Protein AF-A0A968SSW1-F1 (afdb_monomer)

Foldseek 3Di:
DLVVLLVCLLVLVLVSSLVVCVVCVVVDDLALVLLVSLLSNLQSLLLSQDDDDDDSLVSLVSNLVSLVSSCVRPVPPLSSLQSSLSSCLSNVVLVSSLVSLVSSLVSDDCVDPVNVVSVVCNVCSVVVHRPNDSVVSCV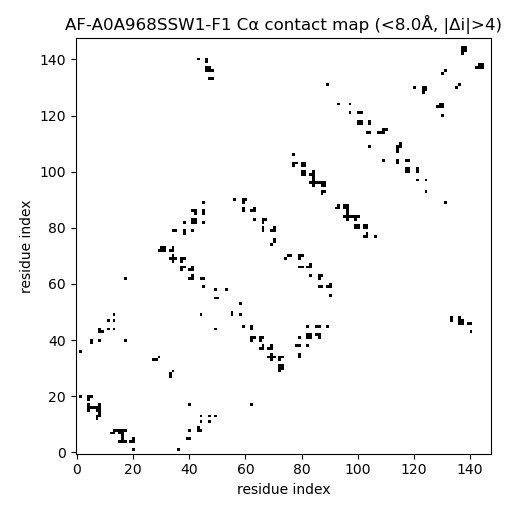VSVNPPPDD

pLDDT: mean 89.17, std 13.51, range [38.03, 98.62]

Solvent-accessible surface area (backbone atoms only — not comparable to full-atom values): 8071 Å² total; per-residue (Å²): 134,62,64,77,35,51,51,30,25,75,70,63,40,35,73,62,13,50,56,53,45,64,74,47,50,90,77,51,72,91,36,56,69,47,16,54,52,29,30,52,49,26,39,43,52,46,38,59,56,80,83,76,99,61,68,62,68,66,57,46,53,55,44,44,53,44,21,54,50,16,32,71,48,32,73,86,45,40,67,31,37,34,25,37,13,52,37,29,41,78,64,65,40,52,68,61,12,42,53,21,35,46,50,30,42,75,76,44,64,79,85,38,68,66,37,51,49,42,54,52,50,43,58,33,49,79,71,75,39,80,78,82,42,70,67,53,27,32,52,74,71,64,51,77,78,81,77,127

Sequence (148 aa):
MLGPFVNEIYAGRVERGLSAIESILPRLSQDSTLANTLNDVCWFSALHRYSETSGAWTYQDRVLALCDQAVALDPDNADVADSRGLVRALSGDIAGAIADFQNYIDANSPDSGLVKLRVAWIAALRQGRFPFTTEYLAEIRGDAVESD

Nearest PDB structures (foldseek):
  2vyi-assembly2_B  TM=8.022E-01  e=1.080E-02  Homo sapiens
  6ait-assembly1_A  TM=4.312E-01  e=2.620E-01  Escherichia coli K-12
  6ait-assembly1_B  TM=4.545E-01  e=3.834E-01  Escherichia coli K-12
  6ait-assembly1_D  TM=3.985E-01  e=3.169E-01  Escherichia coli K-12
  6ait-assembly1_C  TM=4.007E-01  e=3.486E-01  Escherichia coli K-12

Radius of gyration: 14.96 Å; Cα contacts (8 Å, |Δi|>4): 178; chains: 1; bounding box: 33×36×44 Å

Secondary structure (DSSP, 8-state):
--HHHHHHHHTT-HHHHHHHHHHHGGGS--SHHHHHHHHHHHHHHHHT---SSS-HHHHHHHHHHHHHHHHHH-TT-HHHHHHHHHHHHHTT-HHHHHHHHHHHHHHS-TT-HHHHHHHHHHHHHHTT-----HHHHHHHHT------

Structure (mmCIF, N/CA/C/O backbone):
data_AF-A0A968SSW1-F1
#
_entry.id   AF-A0A968SSW1-F1
#
loop_
_atom_site.group_PDB
_atom_site.id
_atom_site.type_symbol
_atom_site.label_atom_id
_atom_site.label_alt_id
_atom_site.label_comp_id
_atom_site.label_asym_id
_atom_site.label_entity_id
_atom_site.label_seq_id
_atom_site.pdbx_PDB_ins_code
_atom_site.Cartn_x
_atom_site.Cartn_y
_atom_site.Cartn_z
_atom_site.occupancy
_atom_site.B_iso_or_equiv
_atom_site.auth_seq_id
_atom_site.auth_comp_id
_atom_site.auth_asym_id
_atom_site.auth_atom_id
_atom_site.pdbx_PDB_model_num
ATOM 1 N N . MET A 1 1 ? 15.477 7.237 -12.484 1.00 70.81 1 MET A N 1
ATOM 2 C CA . MET A 1 1 ? 15.564 6.887 -11.050 1.00 70.81 1 MET A CA 1
ATOM 3 C C . MET A 1 1 ? 14.410 7.573 -10.335 1.00 70.81 1 MET A C 1
ATOM 5 O O . MET A 1 1 ? 14.246 8.768 -10.537 1.00 70.81 1 MET A O 1
ATOM 9 N N . LEU A 1 2 ? 13.601 6.826 -9.577 1.00 85.06 2 LEU A N 1
ATOM 10 C CA . LEU A 1 2 ? 12.386 7.333 -8.916 1.00 85.06 2 LEU A CA 1
ATOM 11 C C . LEU A 1 2 ? 12.629 7.898 -7.505 1.00 85.06 2 LEU A C 1
ATOM 13 O O . LEU A 1 2 ? 11.774 8.610 -6.991 1.00 85.06 2 LEU A O 1
ATOM 17 N N . GLY A 1 3 ? 13.796 7.626 -6.908 1.00 87.19 3 GLY A N 1
ATOM 18 C CA . GLY A 1 3 ? 14.110 7.934 -5.505 1.00 87.19 3 GLY A CA 1
ATOM 19 C C . GLY A 1 3 ? 13.712 9.336 -5.019 1.00 87.19 3 GLY A C 1
ATOM 20 O O . GLY A 1 3 ? 13.023 9.430 -4.009 1.00 87.19 3 GLY A O 1
ATOM 21 N N . PRO A 1 4 ? 14.048 10.431 -5.731 1.00 91.69 4 PRO A N 1
ATOM 22 C CA . PRO A 1 4 ? 13.648 11.772 -5.305 1.00 91.69 4 PRO A CA 1
ATOM 23 C C . PRO A 1 4 ? 12.130 11.966 -5.211 1.00 91.69 4 PRO A C 1
ATOM 25 O O . PRO A 1 4 ? 11.670 12.689 -4.339 1.00 91.69 4 PRO A O 1
ATOM 28 N N . PHE A 1 5 ? 11.352 11.318 -6.082 1.00 92.38 5 PHE A N 1
ATOM 29 C CA . PHE A 1 5 ? 9.892 11.432 -6.090 1.00 92.38 5 PHE A CA 1
ATOM 30 C C . PHE A 1 5 ? 9.245 10.554 -5.021 1.00 92.38 5 PHE A C 1
ATOM 32 O O . PHE A 1 5 ? 8.263 10.960 -4.410 1.00 92.38 5 PHE A O 1
ATOM 39 N N . VAL A 1 6 ? 9.830 9.390 -4.740 1.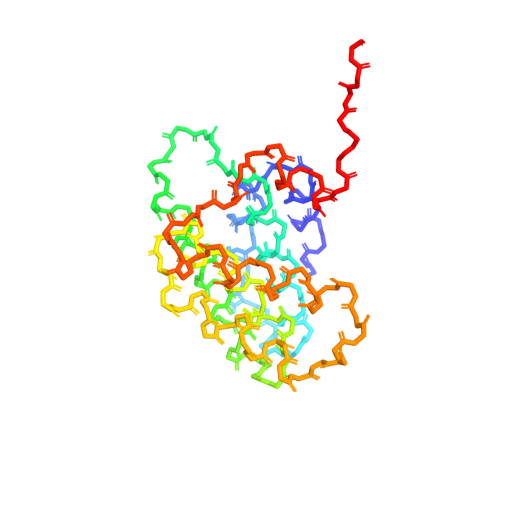00 92.00 6 VAL A N 1
ATOM 40 C CA . VAL A 1 6 ? 9.413 8.533 -3.623 1.00 92.00 6 VAL A CA 1
ATOM 41 C C . VAL A 1 6 ? 9.678 9.227 -2.279 1.00 92.00 6 VAL A C 1
ATOM 43 O O . VAL A 1 6 ? 8.820 9.213 -1.403 1.00 92.00 6 VAL A O 1
ATOM 46 N N . ASN A 1 7 ? 10.791 9.958 -2.146 1.00 92.38 7 ASN A N 1
ATOM 47 C CA . ASN A 1 7 ? 11.075 10.760 -0.949 1.00 92.38 7 ASN A CA 1
ATOM 48 C C . ASN A 1 7 ? 10.026 11.854 -0.687 1.00 92.38 7 ASN A C 1
ATOM 50 O O . ASN A 1 7 ? 9.798 12.223 0.464 1.00 92.38 7 ASN A O 1
ATOM 54 N N . GLU A 1 8 ? 9.379 12.381 -1.731 1.00 92.25 8 GLU A N 1
ATOM 55 C CA . GLU A 1 8 ? 8.254 13.305 -1.554 1.00 92.25 8 GLU A CA 1
ATOM 56 C C . GLU A 1 8 ? 7.071 12.601 -0.885 1.00 92.25 8 GLU A C 1
ATOM 58 O O . GLU A 1 8 ? 6.460 13.174 0.015 1.00 92.25 8 GLU A O 1
ATOM 63 N N . ILE A 1 9 ? 6.791 11.352 -1.272 1.00 91.25 9 ILE A N 1
ATOM 64 C CA . ILE A 1 9 ? 5.731 10.533 -0.674 1.00 91.25 9 ILE A CA 1
ATOM 65 C C . ILE A 1 9 ? 6.050 10.251 0.788 1.00 91.25 9 ILE A C 1
ATOM 67 O O . ILE A 1 9 ? 5.190 10.500 1.619 1.00 91.25 9 ILE A O 1
ATOM 71 N N . TYR A 1 10 ? 7.279 9.841 1.112 1.00 90.75 10 TYR A N 1
ATOM 72 C CA . TYR A 1 10 ? 7.707 9.594 2.499 1.00 90.75 10 TYR A CA 1
ATOM 73 C C . TYR A 1 10 ? 7.560 10.824 3.395 1.00 90.75 10 TYR A C 1
ATOM 75 O O . TYR A 1 10 ? 7.298 10.713 4.588 1.00 90.75 10 TYR A O 1
ATOM 83 N N . ALA A 1 11 ? 7.722 12.013 2.819 1.00 89.50 11 ALA A N 1
ATOM 84 C CA . ALA A 1 11 ? 7.566 13.273 3.527 1.00 89.50 11 ALA A CA 1
ATOM 85 C C . ALA A 1 11 ? 6.117 13.801 3.520 1.00 89.50 11 ALA A C 1
ATOM 87 O O . ALA A 1 11 ? 5.901 14.990 3.764 1.00 89.50 11 ALA A O 1
ATOM 88 N N . GLY A 1 12 ? 5.134 12.965 3.171 1.00 87.75 12 GLY A N 1
ATOM 89 C CA . GLY A 1 12 ? 3.715 13.318 3.119 1.00 87.75 12 GLY A CA 1
ATOM 90 C C . GLY A 1 12 ? 3.298 14.188 1.932 1.00 87.75 12 GLY A C 1
ATOM 91 O O . GLY A 1 12 ? 2.115 14.482 1.773 1.00 87.75 12 GLY A O 1
ATOM 92 N N . ARG A 1 13 ? 4.218 14.567 1.035 1.00 89.12 13 ARG A N 1
ATOM 93 C CA . ARG A 1 13 ? 3.924 15.334 -0.192 1.00 89.12 13 ARG A CA 1
ATOM 94 C C . ARG A 1 13 ? 3.473 14.401 -1.313 1.00 89.12 13 ARG A C 1
ATOM 96 O O . ARG A 1 13 ? 4.013 14.415 -2.421 1.00 89.12 13 ARG A O 1
ATOM 103 N N . VAL A 1 14 ? 2.467 13.582 -1.014 1.00 88.50 14 VAL A N 1
ATOM 104 C CA . VAL A 1 14 ? 2.120 12.429 -1.843 1.00 88.50 14 VAL A CA 1
ATOM 105 C C . VAL A 1 14 ? 1.654 12.828 -3.238 1.00 88.50 14 VAL A C 1
ATOM 107 O O . VAL A 1 14 ? 2.154 12.280 -4.211 1.00 88.50 14 VAL A O 1
ATOM 110 N N . GLU A 1 15 ? 0.786 13.833 -3.361 1.00 87.38 15 GLU A N 1
ATOM 111 C CA . GLU A 1 15 ? 0.284 14.308 -4.661 1.00 87.38 15 GLU A CA 1
ATOM 112 C C . GLU A 1 15 ? 1.416 14.719 -5.617 1.00 87.38 15 GLU A C 1
ATOM 114 O O . GLU A 1 15 ? 1.403 14.413 -6.812 1.00 87.38 15 GLU A O 1
ATOM 119 N N . ARG A 1 16 ? 2.438 15.387 -5.072 1.00 88.75 16 ARG A N 1
ATOM 120 C CA . ARG A 1 16 ? 3.618 15.810 -5.827 1.00 88.75 16 ARG A CA 1
ATOM 121 C C . ARG A 1 16 ? 4.463 14.611 -6.248 1.00 88.75 16 ARG A C 1
ATOM 123 O O . ARG A 1 16 ? 4.905 14.565 -7.395 1.00 88.75 16 ARG A O 1
ATOM 130 N N . GLY A 1 17 ? 4.678 13.665 -5.334 1.00 91.50 17 GLY A N 1
ATOM 131 C CA . GLY A 1 17 ? 5.395 12.424 -5.613 1.00 91.50 17 GLY A CA 1
ATOM 132 C C . GLY A 1 17 ? 4.701 11.596 -6.695 1.00 91.50 17 GLY A C 1
ATOM 133 O O . GLY A 1 17 ? 5.319 11.295 -7.714 1.00 91.50 17 GLY A O 1
ATOM 134 N N . LEU A 1 18 ? 3.406 11.315 -6.525 1.00 91.88 18 LEU A N 1
ATOM 135 C CA . LEU A 1 18 ? 2.587 10.554 -7.473 1.00 91.88 18 LEU A CA 1
ATOM 136 C C . LEU A 1 18 ? 2.600 11.180 -8.866 1.00 91.88 18 LEU A C 1
ATOM 138 O O . LEU A 1 18 ? 2.974 10.512 -9.826 1.00 91.88 18 LEU A O 1
ATOM 142 N N . SER A 1 19 ? 2.292 12.475 -8.971 1.00 91.44 19 SER A N 1
ATOM 143 C CA . SER A 1 19 ? 2.261 13.169 -10.263 1.00 91.44 19 SER A CA 1
ATOM 144 C C . SER A 1 19 ? 3.607 13.105 -10.993 1.00 91.44 19 SER A C 1
ATOM 146 O O . SER A 1 19 ? 3.662 12.934 -12.213 1.00 91.44 19 SER A O 1
ATOM 148 N N . ALA A 1 20 ? 4.719 13.212 -10.258 1.00 92.25 20 ALA A N 1
ATOM 149 C CA . ALA A 1 20 ? 6.046 13.097 -10.846 1.00 92.25 20 ALA A CA 1
ATOM 150 C C . ALA A 1 20 ? 6.344 11.666 -11.319 1.00 92.25 20 ALA A C 1
ATOM 152 O O . ALA A 1 20 ? 6.831 11.491 -12.438 1.00 92.25 20 ALA A O 1
ATOM 153 N N . ILE A 1 21 ? 6.014 10.657 -10.507 1.00 93.44 21 ILE A N 1
ATOM 154 C CA . ILE A 1 21 ? 6.192 9.235 -10.831 1.00 93.44 21 ILE A CA 1
ATOM 155 C C . ILE A 1 21 ? 5.390 8.867 -12.080 1.00 93.44 21 ILE A C 1
ATOM 157 O O . ILE A 1 21 ? 5.974 8.383 -13.050 1.00 93.44 21 ILE A O 1
ATOM 161 N N . GLU A 1 22 ? 4.092 9.170 -12.102 1.00 92.88 22 GLU A N 1
ATOM 162 C CA . GLU A 1 22 ? 3.191 8.898 -13.229 1.00 92.88 22 GLU A CA 1
ATOM 163 C C . GLU A 1 22 ? 3.712 9.511 -14.539 1.00 92.88 22 GLU A C 1
ATOM 165 O O . GLU A 1 22 ? 3.668 8.871 -15.590 1.00 92.88 22 GLU A O 1
ATOM 170 N N . SER A 1 23 ? 4.285 10.720 -14.486 1.00 94.25 23 SER A N 1
ATOM 171 C CA . SER A 1 23 ? 4.793 11.411 -15.679 1.00 94.25 23 SER A CA 1
ATOM 172 C C . SER A 1 23 ? 5.983 10.716 -16.356 1.00 94.25 23 SER A C 1
ATOM 174 O O . SER A 1 23 ? 6.203 10.885 -17.561 1.00 94.25 23 SER A O 1
ATOM 176 N N . ILE A 1 24 ? 6.765 9.941 -15.600 1.00 93.44 24 ILE A N 1
ATOM 177 C CA . ILE A 1 24 ? 7.956 9.252 -16.113 1.00 93.44 24 ILE A CA 1
ATOM 178 C C . ILE A 1 24 ? 7.780 7.741 -16.217 1.00 93.44 24 ILE A C 1
ATOM 180 O O . ILE A 1 24 ? 8.564 7.104 -16.917 1.00 93.44 24 ILE A O 1
ATOM 184 N N . LEU A 1 25 ? 6.753 7.184 -15.576 1.00 92.31 25 LEU A N 1
ATOM 185 C CA . LEU A 1 25 ? 6.449 5.758 -15.521 1.00 92.31 25 LEU A CA 1
ATOM 186 C C . LEU A 1 25 ? 6.449 5.059 -16.896 1.00 92.31 25 LEU A C 1
ATOM 188 O O . LEU A 1 25 ? 7.104 4.021 -17.005 1.00 92.31 25 LEU A O 1
ATOM 192 N N . PRO A 1 26 ? 5.879 5.632 -17.982 1.00 92.81 26 PRO A N 1
ATOM 193 C CA . PRO A 1 26 ? 5.926 5.011 -19.313 1.00 92.81 26 PRO A CA 1
ATOM 194 C C . PRO A 1 26 ? 7.334 4.867 -19.908 1.00 92.81 26 PRO A C 1
ATOM 196 O O . PRO A 1 26 ? 7.513 4.195 -20.920 1.00 92.81 26 PRO A O 1
ATOM 199 N N . ARG A 1 27 ? 8.334 5.546 -19.333 1.00 92.94 27 ARG A N 1
ATOM 200 C CA . ARG A 1 27 ? 9.729 5.549 -19.799 1.00 92.94 27 ARG A CA 1
ATOM 201 C C . ARG A 1 27 ? 10.632 4.644 -18.962 1.00 92.94 27 ARG A C 1
ATOM 203 O O . ARG A 1 27 ? 11.831 4.587 -19.227 1.00 92.94 27 ARG A O 1
ATOM 210 N N . LEU A 1 28 ? 10.094 4.000 -17.929 1.00 91.62 28 LEU A N 1
ATOM 211 C CA . LEU A 1 28 ? 10.855 3.127 -17.042 1.00 91.62 28 LEU A CA 1
ATOM 212 C C . LEU A 1 28 ? 10.868 1.693 -17.564 1.00 91.62 28 LEU A C 1
ATOM 214 O O . LEU A 1 28 ? 9.909 1.239 -18.192 1.00 91.62 28 LEU A O 1
ATOM 218 N N . SER A 1 29 ? 11.943 0.974 -17.244 1.00 90.69 29 SER A N 1
ATOM 219 C CA . SER A 1 29 ? 12.004 -0.476 -17.409 1.00 90.69 29 SER A CA 1
ATOM 220 C C . SER A 1 29 ? 10.886 -1.132 -16.602 1.00 90.69 29 SER A C 1
ATOM 222 O O . SER A 1 29 ? 10.720 -0.851 -15.418 1.00 90.69 29 SER A O 1
ATOM 224 N N . GLN A 1 30 ? 10.105 -1.978 -17.267 1.00 92.00 30 GLN A N 1
ATOM 225 C CA . GLN A 1 30 ? 8.985 -2.704 -16.675 1.00 92.00 30 GLN A CA 1
ATOM 226 C C . GLN A 1 30 ? 9.503 -4.021 -16.093 1.00 92.00 30 GLN A C 1
ATOM 228 O O . GLN A 1 30 ? 9.380 -5.075 -16.711 1.00 92.00 30 GLN A O 1
ATOM 233 N N . ASP A 1 31 ? 10.162 -3.925 -14.941 1.00 91.81 31 ASP A N 1
ATOM 234 C CA . ASP A 1 31 ? 10.820 -5.038 -14.256 1.00 91.81 31 ASP A CA 1
ATOM 235 C C . ASP A 1 31 ? 10.480 -5.078 -12.754 1.00 91.81 31 ASP A C 1
ATOM 237 O O . ASP A 1 31 ? 9.776 -4.214 -12.224 1.00 91.81 31 ASP A O 1
ATOM 241 N N . SER A 1 32 ? 10.997 -6.085 -12.048 1.00 89.56 32 SER A N 1
ATOM 242 C CA . SER A 1 32 ? 10.774 -6.257 -10.607 1.00 89.56 32 SER A CA 1
ATOM 243 C C . SER A 1 32 ? 11.386 -5.141 -9.750 1.00 89.56 32 SER A C 1
ATOM 245 O O . SER A 1 32 ? 10.934 -4.898 -8.633 1.00 89.56 32 SER A O 1
ATOM 247 N N . THR A 1 33 ? 12.373 -4.394 -10.259 1.00 93.19 33 THR A N 1
ATOM 248 C CA . THR A 1 33 ? 12.903 -3.221 -9.541 1.00 93.19 33 THR A CA 1
ATOM 249 C C . THR A 1 33 ? 11.866 -2.102 -9.525 1.00 93.19 33 THR A C 1
ATOM 251 O O . THR A 1 33 ? 11.669 -1.440 -8.499 1.00 93.19 33 THR A O 1
ATOM 254 N N . LEU A 1 34 ? 11.167 -1.908 -10.647 1.00 94.50 34 LEU A N 1
ATOM 255 C CA . LEU A 1 34 ? 10.019 -1.014 -10.693 1.00 94.50 34 LEU A CA 1
ATOM 256 C C . LEU A 1 34 ? 8.889 -1.520 -9.789 1.00 94.50 34 LEU A C 1
ATOM 258 O O . LEU A 1 34 ? 8.341 -0.709 -9.048 1.00 94.50 34 LEU A O 1
ATOM 262 N N . ALA A 1 35 ? 8.596 -2.825 -9.778 1.00 95.75 35 ALA A N 1
ATOM 263 C CA . ALA A 1 35 ? 7.582 -3.405 -8.889 1.00 95.75 35 ALA A CA 1
ATOM 264 C C . ALA A 1 35 ? 7.841 -3.061 -7.413 1.00 95.75 35 ALA A C 1
ATOM 266 O O . ALA A 1 35 ? 6.959 -2.531 -6.742 1.00 95.75 35 ALA A O 1
ATOM 267 N N . ASN A 1 36 ? 9.077 -3.246 -6.939 1.00 94.00 36 ASN A N 1
ATOM 268 C CA . ASN A 1 36 ? 9.475 -2.898 -5.571 1.00 94.00 36 ASN A CA 1
ATOM 269 C C . ASN A 1 36 ? 9.315 -1.403 -5.278 1.00 94.00 36 ASN A C 1
ATOM 271 O O . ASN A 1 36 ? 8.827 -1.015 -4.223 1.00 94.00 36 ASN A O 1
ATOM 275 N N . THR A 1 37 ? 9.679 -0.546 -6.233 1.00 94.81 37 THR A N 1
ATOM 276 C CA . THR A 1 37 ? 9.522 0.901 -6.048 1.00 94.81 37 THR A CA 1
ATOM 277 C C . THR A 1 37 ? 8.047 1.304 -5.995 1.00 94.81 37 THR A C 1
ATOM 279 O O . THR A 1 37 ? 7.661 2.165 -5.211 1.00 94.81 37 THR A O 1
ATOM 282 N N . LEU A 1 38 ? 7.208 0.700 -6.836 1.00 96.12 38 LEU A N 1
ATOM 283 C CA . LEU A 1 38 ? 5.770 0.946 -6.827 1.00 96.12 38 LEU A CA 1
ATOM 284 C C . LEU A 1 38 ? 5.105 0.371 -5.568 1.00 96.12 38 LEU A C 1
ATOM 286 O O . LEU A 1 38 ? 4.145 0.962 -5.084 1.00 96.12 38 LEU A O 1
ATOM 290 N N . ASN A 1 39 ? 5.641 -0.707 -4.990 1.00 96.50 39 ASN A N 1
ATOM 291 C CA . ASN A 1 39 ? 5.220 -1.200 -3.680 1.00 96.50 39 ASN A CA 1
ATOM 292 C C . ASN A 1 39 ? 5.434 -0.149 -2.579 1.00 96.50 39 ASN A C 1
ATOM 294 O O . ASN A 1 39 ? 4.505 0.140 -1.827 1.00 96.50 39 ASN A O 1
ATOM 298 N N . ASP A 1 40 ? 6.614 0.484 -2.534 1.00 94.44 40 ASP A N 1
ATOM 299 C CA . ASP A 1 40 ? 6.889 1.574 -1.586 1.00 94.44 40 ASP A CA 1
ATOM 300 C C . ASP A 1 40 ? 5.894 2.727 -1.770 1.00 94.44 40 ASP A C 1
ATOM 302 O O . ASP A 1 40 ? 5.327 3.243 -0.805 1.00 94.44 40 ASP A O 1
ATOM 306 N N . VAL A 1 41 ? 5.633 3.107 -3.025 1.00 94.69 41 VAL A N 1
ATOM 307 C CA . VAL A 1 41 ? 4.628 4.125 -3.354 1.00 94.69 41 VAL A CA 1
ATOM 308 C C . VAL A 1 41 ? 3.266 3.727 -2.788 1.00 94.69 41 VAL A C 1
ATOM 310 O O . VAL A 1 41 ? 2.672 4.510 -2.055 1.00 94.69 41 VAL A O 1
ATOM 313 N N . CYS A 1 42 ? 2.797 2.509 -3.058 1.00 95.00 42 CYS A N 1
ATOM 314 C CA . CYS A 1 42 ? 1.525 1.998 -2.554 1.00 95.00 42 CYS A CA 1
ATOM 315 C C . CYS A 1 42 ? 1.417 2.069 -1.033 1.00 95.00 42 CYS A C 1
ATOM 317 O O . CYS A 1 42 ? 0.453 2.631 -0.507 1.00 95.00 42 CYS A O 1
ATOM 319 N N . TRP A 1 43 ? 2.416 1.530 -0.335 1.00 95.38 43 TRP A N 1
ATOM 320 C CA . TRP A 1 43 ? 2.429 1.465 1.118 1.00 95.38 43 TRP A CA 1
ATOM 321 C C . TRP A 1 43 ? 2.401 2.862 1.743 1.00 95.38 43 TRP A C 1
ATOM 323 O O . TRP A 1 43 ? 1.486 3.199 2.497 1.00 95.38 43 TRP A O 1
ATOM 333 N N . PHE A 1 44 ? 3.355 3.726 1.390 1.00 93.81 44 PHE A N 1
ATOM 334 C CA . PHE A 1 44 ? 3.468 5.037 2.026 1.00 93.81 44 PHE A CA 1
ATOM 335 C C . PHE A 1 44 ? 2.345 5.992 1.605 1.00 93.81 44 PHE A C 1
ATOM 337 O O . PHE A 1 44 ? 1.828 6.731 2.449 1.00 93.81 44 PHE A O 1
ATOM 344 N N . SER A 1 45 ? 1.883 5.937 0.351 1.00 92.69 45 SER A N 1
ATOM 345 C CA . SER A 1 45 ? 0.704 6.694 -0.082 1.00 92.69 45 SER A CA 1
ATOM 346 C C . SER A 1 45 ? -0.556 6.299 0.692 1.00 92.69 45 SER A C 1
ATOM 348 O O . SER A 1 45 ? -1.368 7.173 1.012 1.00 92.69 45 SER A O 1
ATOM 350 N N . ALA A 1 46 ? -0.728 5.017 1.024 1.00 92.25 46 ALA A N 1
ATOM 351 C CA . ALA A 1 46 ? -1.849 4.560 1.840 1.00 92.25 46 ALA A CA 1
ATOM 352 C C . ALA A 1 46 ? -1.755 5.077 3.286 1.00 92.25 46 ALA A C 1
ATOM 354 O O . ALA A 1 46 ? -2.744 5.561 3.843 1.00 92.25 46 ALA A O 1
ATOM 355 N N . LEU A 1 47 ? -0.559 5.040 3.881 1.00 91.69 47 LEU A N 1
ATOM 356 C CA . LEU A 1 47 ? -0.348 5.458 5.268 1.00 91.69 47 LEU A CA 1
ATOM 357 C C . LEU A 1 47 ? -0.534 6.960 5.489 1.00 91.69 47 LEU A C 1
ATOM 359 O O . LEU A 1 47 ? -1.018 7.369 6.544 1.00 91.69 47 LEU A O 1
ATOM 363 N N . HIS A 1 48 ? -0.181 7.806 4.519 1.00 87.31 48 HIS A N 1
ATOM 364 C CA . HIS A 1 48 ? -0.370 9.260 4.628 1.00 87.31 48 HIS A CA 1
ATOM 365 C C . HIS A 1 48 ? -1.831 9.713 4.674 1.00 87.31 48 HIS A C 1
ATOM 367 O O . HIS A 1 48 ? -2.046 10.902 4.883 1.00 87.31 48 HIS A O 1
ATOM 373 N N . ARG A 1 49 ? -2.803 8.788 4.537 1.00 69.62 49 ARG A N 1
ATOM 374 C CA . ARG A 1 49 ? -4.259 9.015 4.583 1.00 69.62 49 ARG A CA 1
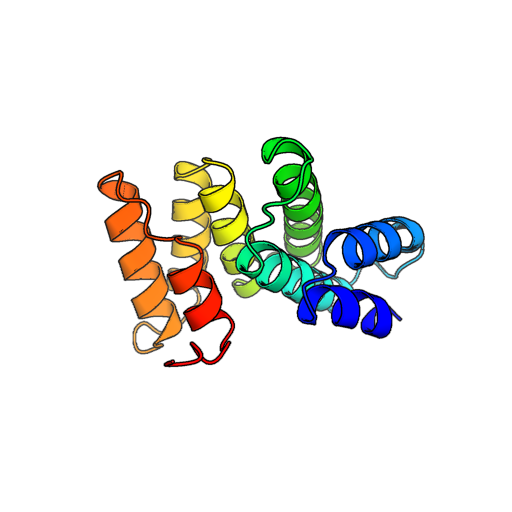ATOM 375 C C . ARG A 1 49 ? -4.614 10.415 4.092 1.00 69.62 49 ARG A C 1
ATOM 377 O O . ARG A 1 49 ? -4.870 11.319 4.883 1.00 69.62 49 ARG A O 1
ATOM 384 N N . TYR A 1 50 ? -4.589 10.594 2.776 1.00 56.84 50 TYR A N 1
ATOM 385 C CA . TYR A 1 50 ? -4.746 11.915 2.191 1.00 56.84 50 TYR A CA 1
ATOM 386 C C . TYR A 1 50 ? -6.083 12.555 2.602 1.00 56.84 50 TYR A C 1
ATOM 388 O O . TYR A 1 50 ? -7.163 12.064 2.272 1.00 56.84 50 TYR A O 1
ATOM 396 N N . SER A 1 51 ? -5.995 13.659 3.338 1.00 52.06 51 SER A N 1
ATOM 397 C CA . SER A 1 51 ? -7.095 14.563 3.650 1.00 52.06 51 SER A CA 1
ATOM 398 C C . SER A 1 51 ? -6.671 15.945 3.190 1.00 52.06 51 SER A C 1
ATOM 400 O O . SER A 1 51 ? -6.278 16.759 4.014 1.00 52.06 51 SER A O 1
ATOM 402 N N . GLU A 1 52 ? -6.736 16.225 1.891 1.00 47.16 52 GLU A N 1
ATOM 403 C CA . GLU A 1 52 ? -6.658 17.609 1.428 1.00 47.16 52 GLU A CA 1
ATOM 404 C C . GLU A 1 52 ? -7.401 17.792 0.093 1.00 47.16 52 GLU A C 1
ATOM 406 O O . GLU A 1 52 ? -6.888 17.637 -1.008 1.00 47.16 52 GLU A O 1
ATOM 411 N N . THR A 1 53 ? -8.665 18.205 0.197 1.00 49.12 53 THR A N 1
ATOM 412 C CA . THR A 1 53 ? -9.406 18.996 -0.814 1.00 49.12 53 THR A CA 1
ATOM 413 C C . THR A 1 53 ? -9.744 18.394 -2.186 1.00 49.12 53 THR A C 1
ATOM 415 O O . THR A 1 53 ? -10.542 18.994 -2.905 1.00 49.12 53 THR A O 1
ATOM 418 N N . SER A 1 54 ? -9.258 17.211 -2.550 1.00 50.69 54 SER A N 1
ATOM 419 C CA . SER A 1 54 ? -9.703 16.474 -3.742 1.00 50.69 54 SER A CA 1
ATOM 420 C C . SER A 1 54 ? -10.464 15.227 -3.296 1.00 50.69 54 SER A C 1
ATOM 422 O O . SER A 1 54 ? -10.043 14.540 -2.371 1.00 50.69 54 SER A O 1
ATOM 424 N N . GLY A 1 55 ? -11.656 14.999 -3.858 1.00 55.00 55 GLY A N 1
ATOM 425 C CA . GLY A 1 55 ? -12.566 13.943 -3.408 1.00 55.00 55 GLY A CA 1
ATOM 426 C C . GLY A 1 55 ? -11.834 12.612 -3.256 1.00 55.00 55 GLY A C 1
ATOM 427 O O . GLY A 1 55 ? -11.250 12.144 -4.227 1.00 55.00 55 GLY A 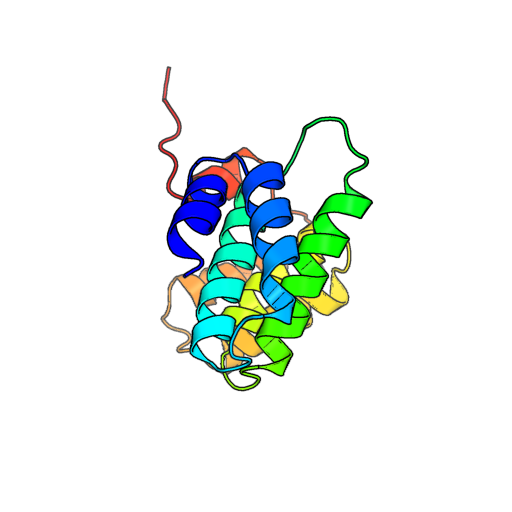O 1
ATOM 428 N N . ALA A 1 56 ? -11.857 12.056 -2.038 1.00 53.62 56 ALA A N 1
ATOM 429 C CA . ALA A 1 56 ? -11.029 10.927 -1.606 1.00 53.62 56 ALA A CA 1
ATOM 430 C C . ALA A 1 56 ? -10.871 9.847 -2.691 1.00 53.62 56 ALA A C 1
ATOM 432 O O . ALA A 1 56 ? -9.744 9.508 -3.037 1.00 53.62 56 ALA A O 1
ATOM 433 N N . TRP A 1 57 ? -11.981 9.449 -3.321 1.00 57.06 57 TRP A N 1
ATOM 434 C CA . TRP A 1 57 ? -12.054 8.446 -4.387 1.00 57.06 57 TRP A CA 1
ATOM 435 C C . TRP A 1 57 ? -10.989 8.597 -5.489 1.00 57.06 57 TRP A C 1
ATOM 437 O O . TRP A 1 57 ? -10.310 7.629 -5.812 1.00 57.06 57 TRP A O 1
ATOM 447 N N . THR A 1 58 ? -10.746 9.809 -5.999 1.00 70.94 58 THR A N 1
ATOM 448 C CA . THR A 1 58 ? -9.795 10.020 -7.108 1.00 70.94 58 THR A CA 1
ATOM 449 C C . THR A 1 58 ? -8.347 9.718 -6.714 1.00 70.94 58 THR A C 1
ATOM 451 O O . THR A 1 58 ? -7.537 9.327 -7.553 1.00 70.94 58 THR A O 1
ATOM 454 N N . TYR A 1 59 ? -7.993 9.919 -5.444 1.00 80.12 59 TYR A N 1
ATOM 455 C CA . TYR A 1 59 ? -6.637 9.680 -4.959 1.00 80.12 59 TYR A CA 1
ATOM 456 C C . TYR A 1 59 ? -6.363 8.186 -4.804 1.00 80.12 59 TYR A C 1
ATOM 458 O O . TYR A 1 59 ? -5.335 7.700 -5.278 1.00 80.12 59 TYR A O 1
ATOM 466 N N . GLN A 1 60 ? -7.279 7.448 -4.166 1.00 84.62 60 GLN A N 1
ATOM 467 C CA . GLN A 1 60 ? -7.055 6.020 -3.982 1.00 84.62 60 GLN A CA 1
ATOM 468 C C . GLN A 1 60 ? -7.060 5.257 -5.308 1.00 84.62 60 GLN A C 1
ATOM 470 O O . GLN A 1 60 ? -6.256 4.342 -5.452 1.00 84.62 60 GLN A O 1
ATOM 475 N N . ASP A 1 61 ? -7.859 5.674 -6.294 1.00 88.38 61 ASP A N 1
ATOM 476 C CA . ASP A 1 61 ? -7.856 5.066 -7.631 1.00 88.38 61 ASP A CA 1
ATOM 477 C C . ASP A 1 61 ? -6.482 5.171 -8.317 1.00 88.38 61 ASP A C 1
ATOM 479 O O . ASP A 1 61 ? -6.011 4.214 -8.936 1.00 88.38 61 ASP A O 1
ATOM 483 N N . ARG A 1 62 ? -5.797 6.315 -8.174 1.00 91.19 62 ARG A N 1
ATOM 484 C CA . ARG A 1 62 ? -4.444 6.514 -8.724 1.00 91.19 62 ARG A CA 1
ATOM 485 C C . ARG A 1 62 ? -3.419 5.612 -8.055 1.00 91.19 62 ARG A C 1
ATOM 487 O O . ARG A 1 62 ? -2.632 4.960 -8.737 1.00 91.19 62 ARG A O 1
ATOM 494 N N . VAL A 1 63 ? -3.441 5.555 -6.724 1.00 93.25 63 VAL A N 1
ATOM 495 C CA . VAL A 1 63 ? -2.531 4.684 -5.970 1.00 93.25 63 VAL A CA 1
ATOM 496 C C . VAL A 1 63 ? -2.816 3.222 -6.311 1.00 93.25 63 VAL A C 1
ATOM 498 O O . VAL A 1 63 ? -1.885 2.475 -6.593 1.00 93.25 63 VAL A O 1
ATOM 501 N N . LEU A 1 64 ? -4.090 2.828 -6.376 1.00 94.75 64 LEU A N 1
ATOM 502 C CA . LEU A 1 64 ? -4.506 1.473 -6.724 1.00 94.75 64 LEU A CA 1
ATOM 503 C C . LEU A 1 64 ? -3.998 1.059 -8.109 1.00 94.75 64 LEU A C 1
ATOM 505 O O . LEU A 1 64 ? -3.481 -0.046 -8.246 1.00 94.75 64 LEU A O 1
ATOM 509 N N . ALA A 1 65 ? -4.056 1.949 -9.104 1.00 94.69 65 ALA A N 1
ATOM 510 C CA . ALA A 1 65 ? -3.517 1.678 -10.435 1.00 94.69 65 ALA A CA 1
ATOM 511 C C . ALA A 1 65 ? -2.003 1.392 -10.414 1.00 94.69 65 ALA A C 1
ATOM 513 O O . ALA A 1 65 ? -1.536 0.484 -11.104 1.00 94.69 65 ALA A O 1
ATOM 514 N N . LEU A 1 66 ? -1.235 2.120 -9.594 1.00 95.94 66 LEU A N 1
ATOM 515 C CA . LEU A 1 66 ? 0.195 1.851 -9.406 1.00 95.94 66 LEU A CA 1
ATOM 516 C C . LEU A 1 66 ? 0.431 0.506 -8.705 1.00 95.94 66 LEU A C 1
ATOM 518 O O . LEU A 1 66 ? 1.359 -0.213 -9.074 1.00 95.94 66 LEU A O 1
ATOM 522 N N . CYS A 1 67 ? -0.423 0.131 -7.750 1.00 97.00 67 CYS A N 1
ATOM 523 C CA . CYS A 1 67 ? -0.333 -1.166 -7.077 1.00 97.00 67 CYS A CA 1
ATOM 524 C C . CYS A 1 67 ? -0.681 -2.322 -8.008 1.00 97.00 67 CYS A C 1
ATOM 526 O O . CYS A 1 67 ? 0.004 -3.339 -8.006 1.00 97.00 67 CYS A O 1
ATOM 528 N N . ASP A 1 68 ? -1.708 -2.171 -8.840 1.00 97.12 68 ASP A N 1
ATOM 529 C CA . ASP A 1 68 ? -2.059 -3.175 -9.841 1.00 97.12 68 ASP A CA 1
ATOM 530 C C . ASP A 1 68 ? -0.940 -3.347 -10.874 1.00 97.12 68 ASP A C 1
ATOM 532 O O . ASP A 1 68 ? -0.635 -4.475 -11.263 1.00 97.12 68 ASP A O 1
ATOM 536 N N . GLN A 1 69 ? -0.264 -2.261 -11.262 1.00 96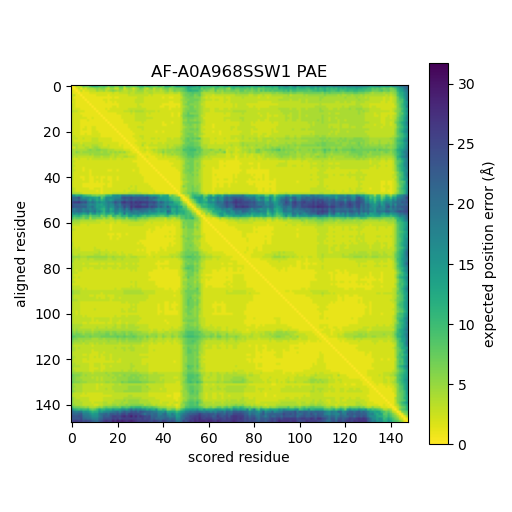.62 69 GLN A N 1
ATOM 537 C CA . GLN A 1 69 ? 0.933 -2.359 -12.092 1.00 96.62 69 GLN A CA 1
ATOM 538 C C . GLN A 1 69 ? 2.070 -3.082 -11.366 1.00 96.62 69 GLN A C 1
ATOM 540 O O . GLN A 1 69 ? 2.710 -3.941 -11.963 1.00 96.62 69 GLN A O 1
ATOM 545 N N . ALA A 1 70 ? 2.311 -2.785 -10.089 1.00 96.88 70 ALA A N 1
ATOM 546 C CA . ALA A 1 70 ? 3.326 -3.475 -9.302 1.00 96.88 70 ALA A CA 1
ATOM 547 C C . ALA A 1 70 ? 3.055 -4.989 -9.221 1.00 96.88 70 ALA A C 1
ATOM 549 O O . ALA A 1 70 ? 3.963 -5.780 -9.466 1.00 96.88 70 ALA A O 1
ATOM 550 N N . VAL A 1 71 ? 1.799 -5.392 -8.986 1.00 96.50 71 VAL A N 1
ATOM 551 C CA . VAL A 1 71 ? 1.383 -6.807 -8.977 1.00 96.50 71 VAL A CA 1
ATOM 552 C C . VAL A 1 71 ? 1.564 -7.442 -10.358 1.00 96.50 71 VAL A C 1
ATOM 554 O O . VAL A 1 71 ? 1.956 -8.598 -10.459 1.00 96.50 71 VAL A O 1
ATOM 557 N N . ALA A 1 72 ? 1.294 -6.710 -11.441 1.00 96.25 72 ALA A N 1
ATOM 558 C CA . ALA A 1 72 ? 1.492 -7.224 -12.795 1.00 96.25 72 ALA A CA 1
ATOM 559 C C . ALA A 1 72 ? 2.977 -7.422 -13.150 1.00 96.25 72 ALA A C 1
ATOM 561 O O . ALA A 1 72 ? 3.304 -8.302 -13.945 1.00 96.25 72 ALA A O 1
ATOM 562 N N . LEU A 1 73 ? 3.861 -6.596 -12.585 1.00 96.69 73 LEU A N 1
ATOM 563 C CA . LEU A 1 73 ? 5.306 -6.676 -12.792 1.00 96.69 73 LEU A CA 1
ATOM 564 C C . LEU A 1 73 ? 5.958 -7.793 -11.971 1.00 96.69 73 LEU A C 1
ATOM 566 O O . LEU A 1 73 ? 6.920 -8.398 -12.444 1.00 96.69 73 LEU A O 1
ATOM 570 N N . ASP A 1 74 ? 5.452 -8.054 -10.766 1.00 95.56 74 ASP A N 1
ATOM 571 C CA . ASP A 1 74 ? 5.961 -9.092 -9.870 1.00 95.56 74 ASP A CA 1
ATOM 572 C C . ASP A 1 74 ? 4.807 -9.790 -9.118 1.00 95.56 74 ASP A C 1
ATOM 574 O O . ASP A 1 74 ? 4.493 -9.443 -7.977 1.00 95.56 74 ASP A O 1
ATOM 578 N N . PRO A 1 75 ? 4.124 -10.754 -9.764 1.00 93.69 75 PRO A N 1
ATOM 579 C CA . PRO A 1 75 ? 2.925 -11.386 -9.210 1.00 93.69 75 PRO A CA 1
ATOM 580 C C . PRO A 1 75 ? 3.204 -12.317 -8.025 1.00 93.69 75 PRO A C 1
ATOM 582 O O . PRO A 1 75 ? 2.281 -12.619 -7.269 1.00 93.69 75 PRO A O 1
ATOM 585 N N . ASP A 1 76 ? 4.450 -12.766 -7.863 1.00 92.38 76 ASP A N 1
ATOM 586 C CA . ASP A 1 76 ? 4.863 -13.652 -6.770 1.00 92.38 76 ASP A CA 1
ATOM 587 C C . ASP A 1 76 ? 5.279 -12.862 -5.516 1.00 92.38 76 ASP A C 1
ATOM 589 O O . ASP A 1 76 ? 5.484 -13.436 -4.443 1.00 92.38 76 ASP A O 1
ATOM 593 N N . ASN A 1 77 ? 5.383 -11.535 -5.625 1.00 94.25 77 ASN A N 1
ATOM 594 C CA . ASN A 1 77 ? 5.719 -10.665 -4.513 1.00 94.25 77 ASN A CA 1
ATOM 595 C C . ASN A 1 77 ? 4.478 -10.328 -3.673 1.00 94.25 77 ASN A C 1
ATOM 597 O O . ASN A 1 77 ? 3.719 -9.393 -3.946 1.00 94.25 77 ASN A O 1
ATOM 601 N N . ALA A 1 78 ? 4.304 -11.094 -2.598 1.00 95.88 78 ALA A N 1
ATOM 602 C CA . ALA A 1 78 ? 3.191 -10.944 -1.671 1.00 95.88 78 ALA A CA 1
ATOM 603 C C . ALA A 1 78 ? 3.149 -9.577 -0.957 1.00 95.88 78 ALA A C 1
ATOM 605 O O . ALA A 1 78 ? 2.064 -9.148 -0.560 1.00 95.88 78 ALA A O 1
ATOM 606 N N . ASP A 1 79 ? 4.278 -8.866 -0.825 1.00 96.31 79 ASP A N 1
ATOM 607 C CA . ASP A 1 79 ? 4.313 -7.529 -0.210 1.00 96.31 79 ASP A CA 1
ATOM 608 C C . ASP A 1 79 ? 3.513 -6.516 -1.041 1.00 96.31 79 ASP A C 1
ATOM 610 O O . ASP A 1 79 ? 2.848 -5.633 -0.498 1.00 96.31 79 ASP A O 1
ATOM 614 N N . VAL A 1 80 ? 3.515 -6.671 -2.369 1.00 95.06 80 VAL A N 1
ATOM 615 C CA . VAL A 1 80 ? 2.750 -5.795 -3.262 1.00 95.06 80 VAL A CA 1
ATOM 616 C C . VAL A 1 80 ? 1.251 -6.008 -3.088 1.00 95.06 80 VAL A C 1
ATOM 618 O O . VAL A 1 80 ? 0.481 -5.044 -3.031 1.00 95.06 80 VAL A O 1
ATOM 621 N N . ALA A 1 81 ? 0.830 -7.272 -2.981 1.00 96.25 81 ALA A N 1
ATOM 622 C CA . ALA A 1 81 ? -0.557 -7.606 -2.691 1.00 96.25 81 ALA A CA 1
ATOM 623 C C . ALA A 1 81 ? -0.973 -7.016 -1.337 1.00 96.25 81 ALA A C 1
ATOM 625 O O . ALA A 1 81 ? -2.021 -6.383 -1.254 1.00 96.25 81 ALA A O 1
ATOM 626 N N . ASP A 1 82 ? -0.128 -7.125 -0.312 1.00 98.00 82 ASP A N 1
ATOM 627 C CA . ASP A 1 82 ? -0.381 -6.549 1.010 1.00 98.00 82 ASP A CA 1
ATOM 628 C C . ASP A 1 82 ? -0.617 -5.029 0.968 1.00 98.00 82 ASP A C 1
ATOM 630 O O . ASP A 1 82 ? -1.635 -4.530 1.461 1.00 98.00 82 ASP A O 1
ATOM 634 N N . SER A 1 83 ? 0.277 -4.290 0.305 1.00 97.50 83 SER A N 1
ATOM 635 C CA . SER A 1 83 ? 0.143 -2.842 0.116 1.00 97.50 83 SER A CA 1
ATOM 636 C C . SER A 1 83 ? -1.126 -2.479 -0.655 1.00 97.50 83 SER A C 1
ATOM 638 O O . SER A 1 83 ? -1.859 -1.565 -0.259 1.00 97.50 83 SER A O 1
ATOM 640 N N . ARG A 1 84 ? -1.444 -3.225 -1.723 1.00 97.81 84 ARG A N 1
ATOM 641 C CA . ARG A 1 84 ? -2.694 -3.049 -2.474 1.00 97.81 84 ARG A CA 1
ATOM 642 C C . ARG A 1 84 ? -3.921 -3.289 -1.595 1.00 97.81 84 ARG A C 1
ATOM 644 O O . ARG A 1 84 ? -4.890 -2.535 -1.693 1.00 97.81 84 ARG A O 1
ATOM 651 N N . GLY A 1 85 ? -3.873 -4.286 -0.714 1.00 97.50 85 GLY A N 1
ATOM 652 C CA . GLY A 1 85 ? -4.951 -4.602 0.217 1.00 97.50 85 GLY A CA 1
ATOM 653 C C . GLY A 1 85 ? -5.287 -3.427 1.134 1.00 97.50 85 GLY A C 1
ATOM 654 O O . GLY A 1 85 ? -6.462 -3.112 1.336 1.00 97.50 85 GLY A O 1
ATOM 655 N N . LEU A 1 86 ? -4.271 -2.708 1.621 1.00 96.19 86 LEU A N 1
ATOM 656 C CA . LEU A 1 86 ? -4.477 -1.499 2.420 1.00 96.19 86 LEU A CA 1
ATOM 657 C C . LEU A 1 86 ? -5.146 -0.383 1.606 1.00 96.19 86 LEU A C 1
ATOM 659 O O . LEU A 1 86 ? -6.107 0.223 2.080 1.00 96.19 86 LEU A O 1
ATOM 663 N N . VAL A 1 87 ? -4.703 -0.148 0.368 1.00 95.06 87 VAL A N 1
ATOM 664 C CA . VAL A 1 87 ? -5.323 0.846 -0.529 1.00 95.06 87 VAL A CA 1
ATOM 665 C C . VAL A 1 87 ? -6.783 0.488 -0.819 1.00 95.06 87 VAL A C 1
ATOM 667 O O . VAL A 1 87 ? -7.662 1.343 -0.699 1.00 95.06 87 VAL A O 1
ATOM 670 N N . ARG A 1 88 ? -7.078 -0.781 -1.126 1.00 95.38 88 ARG A N 1
ATOM 671 C CA . ARG A 1 88 ? -8.447 -1.271 -1.354 1.00 95.38 88 ARG A CA 1
ATOM 672 C C . ARG A 1 88 ? -9.335 -1.089 -0.132 1.00 95.38 88 ARG A C 1
ATOM 674 O O . ARG A 1 88 ? -10.451 -0.595 -0.273 1.00 95.38 88 ARG A O 1
ATOM 681 N N . ALA A 1 89 ? -8.828 -1.385 1.066 1.00 94.50 89 ALA A N 1
ATOM 682 C CA . ALA A 1 89 ? -9.576 -1.158 2.297 1.00 94.50 89 ALA A CA 1
ATOM 683 C C . ALA A 1 89 ? -9.921 0.327 2.467 1.00 94.50 89 ALA A C 1
ATOM 685 O O . ALA A 1 89 ? -11.081 0.660 2.702 1.00 94.50 89 ALA A O 1
ATOM 686 N N . LEU A 1 90 ? -8.943 1.220 2.281 1.00 90.69 90 LEU A N 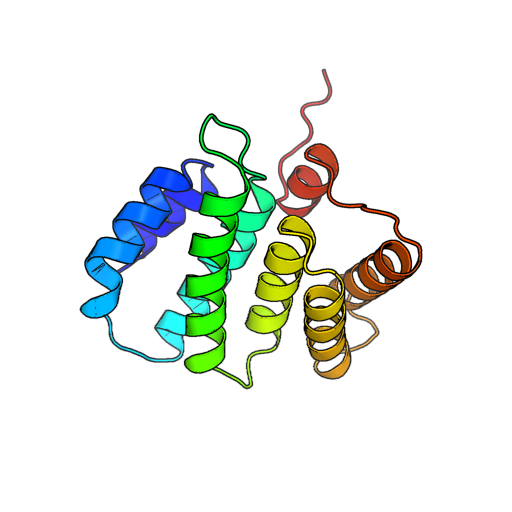1
ATOM 687 C CA . LEU A 1 90 ? -9.139 2.674 2.344 1.00 90.69 90 LEU A CA 1
ATOM 688 C C . LEU A 1 90 ? -10.112 3.204 1.281 1.00 90.69 90 LEU A C 1
ATOM 690 O O . LEU A 1 90 ? -10.779 4.207 1.520 1.00 90.69 90 LEU A O 1
ATOM 694 N N . SER A 1 91 ? -10.226 2.502 0.154 1.00 88.69 91 SER A N 1
ATOM 695 C CA . SER A 1 91 ? -11.169 2.787 -0.937 1.00 88.69 91 SER A CA 1
ATOM 696 C C . SER A 1 91 ? -12.539 2.133 -0.741 1.00 88.69 91 SER A C 1
ATOM 698 O O . SER A 1 91 ? -13.413 2.270 -1.584 1.00 88.69 91 SER A O 1
ATOM 700 N N . GLY A 1 92 ? -12.745 1.366 0.331 1.00 89.75 92 GLY A N 1
ATOM 701 C CA . GLY A 1 92 ? -13.998 0.653 0.582 1.00 89.75 92 GLY A CA 1
ATOM 702 C C . GLY A 1 92 ? -14.171 -0.672 -0.172 1.00 89.75 92 GLY A C 1
ATOM 703 O O . GLY A 1 92 ? -15.186 -1.339 0.035 1.00 89.75 92 GLY A O 1
ATOM 704 N N . ASP A 1 93 ? -13.196 -1.119 -0.970 1.00 94.81 93 ASP A N 1
ATOM 705 C CA . ASP A 1 93 ? -13.167 -2.485 -1.512 1.00 94.81 93 ASP A CA 1
ATOM 706 C C . ASP A 1 93 ? -12.696 -3.471 -0.432 1.00 94.81 93 ASP A C 1
ATOM 708 O O . ASP A 1 93 ? -11.563 -3.957 -0.403 1.00 94.81 93 ASP A O 1
ATOM 712 N N . ILE A 1 94 ? -13.596 -3.746 0.511 1.00 97.19 94 ILE A N 1
ATOM 713 C CA . ILE A 1 94 ? -13.306 -4.595 1.668 1.00 97.19 94 ILE A CA 1
ATOM 714 C C . ILE A 1 94 ? -13.075 -6.054 1.255 1.00 97.19 94 ILE A C 1
ATOM 716 O O . ILE A 1 94 ? -12.247 -6.742 1.853 1.00 97.19 94 ILE A O 1
ATOM 720 N N . ALA A 1 95 ? -13.792 -6.535 0.237 1.00 98.31 95 ALA A N 1
ATOM 721 C CA . ALA A 1 95 ? -13.650 -7.906 -0.240 1.00 98.31 95 ALA A CA 1
ATOM 722 C C . ALA A 1 95 ? -12.280 -8.120 -0.898 1.00 98.31 95 ALA A C 1
ATOM 724 O O . ALA A 1 95 ? -11.587 -9.081 -0.554 1.00 98.31 95 ALA A O 1
ATOM 725 N N . GLY A 1 96 ? -11.867 -7.202 -1.778 1.00 98.06 96 GLY A N 1
ATOM 726 C CA . GLY A 1 96 ? -10.546 -7.225 -2.396 1.00 98.06 96 GLY A CA 1
ATOM 727 C C . GLY A 1 96 ? -9.420 -7.065 -1.376 1.00 98.06 96 GLY A C 1
ATOM 728 O O . GLY A 1 96 ? -8.446 -7.812 -1.429 1.00 98.06 96 GLY A O 1
ATOM 729 N N . ALA A 1 97 ? -9.585 -6.180 -0.386 1.00 98.31 97 ALA A N 1
ATOM 730 C CA . ALA A 1 97 ? -8.615 -6.014 0.696 1.00 98.31 97 ALA A CA 1
ATOM 731 C C . ALA A 1 97 ? -8.383 -7.302 1.498 1.00 98.31 97 ALA A C 1
ATOM 733 O O . ALA A 1 97 ? -7.244 -7.688 1.745 1.00 98.31 97 ALA A O 1
ATOM 734 N N . ILE A 1 98 ? -9.458 -7.998 1.888 1.00 98.62 98 ILE A N 1
ATOM 735 C CA . ILE A 1 98 ? -9.350 -9.264 2.628 1.00 98.62 98 ILE A CA 1
ATOM 736 C C . ILE A 1 98 ? -8.625 -10.328 1.797 1.00 98.62 98 ILE A C 1
ATOM 738 O O . ILE A 1 98 ? -7.830 -11.079 2.357 1.00 98.62 98 ILE A O 1
ATOM 742 N N . ALA A 1 99 ? -8.899 -10.408 0.493 1.00 98.38 99 ALA A N 1
ATOM 743 C CA . ALA A 1 99 ? -8.243 -11.370 -0.389 1.00 98.38 99 ALA A CA 1
ATOM 744 C C . ALA A 1 99 ? -6.733 -11.104 -0.502 1.00 98.38 99 ALA A C 1
ATOM 746 O O . ALA A 1 99 ? -5.934 -12.031 -0.383 1.00 98.38 99 ALA A O 1
ATOM 747 N N . ASP A 1 100 ? -6.350 -9.840 -0.663 1.00 98.62 100 ASP A N 1
ATOM 748 C CA . ASP A 1 100 ? -4.952 -9.414 -0.733 1.00 98.62 100 ASP A CA 1
ATOM 749 C C . ASP A 1 100 ? -4.196 -9.685 0.577 1.00 98.62 100 ASP A C 1
ATOM 751 O O . ASP A 1 100 ? -3.126 -10.295 0.565 1.00 98.62 100 ASP A O 1
ATOM 755 N N . PHE A 1 101 ? -4.786 -9.333 1.724 1.00 98.62 101 PHE A N 1
ATOM 756 C CA . PHE A 1 101 ? -4.200 -9.649 3.028 1.00 98.62 101 PHE A CA 1
ATOM 757 C C . PHE A 1 101 ? -4.097 -11.157 3.274 1.00 98.62 101 PHE A C 1
ATOM 759 O O . PHE A 1 101 ? -3.145 -11.606 3.908 1.00 98.62 101 PHE A O 1
ATOM 766 N N . GLN A 1 102 ? -5.056 -11.953 2.790 1.00 98.44 102 GLN A N 1
ATOM 767 C CA . GLN A 1 102 ? -4.993 -13.408 2.923 1.00 98.44 102 GLN A CA 1
ATOM 768 C C . GLN A 1 102 ? -3.837 -13.992 2.107 1.00 98.44 102 GLN A C 1
ATOM 770 O O . GLN A 1 102 ? -3.120 -14.841 2.623 1.00 98.44 102 GLN A O 1
ATOM 775 N N . ASN A 1 103 ? -3.605 -13.494 0.889 1.00 97.56 103 ASN A N 1
ATOM 776 C CA . ASN A 1 103 ? -2.453 -13.895 0.081 1.00 97.56 103 ASN A CA 1
ATOM 777 C C . ASN A 1 103 ? -1.134 -13.617 0.825 1.00 97.56 103 ASN A C 1
ATOM 779 O O . ASN A 1 103 ? -0.307 -14.515 0.977 1.00 97.56 103 ASN A O 1
ATOM 783 N N . TYR A 1 104 ? -0.990 -12.417 1.398 1.00 98.00 104 TYR A N 1
ATOM 784 C CA . TYR A 1 104 ? 0.177 -12.080 2.213 1.00 98.00 104 TYR A CA 1
ATOM 785 C C . TYR A 1 104 ? 0.384 -13.041 3.390 1.00 98.00 104 TYR A C 1
ATOM 787 O O . TYR A 1 104 ? 1.507 -13.476 3.645 1.00 98.00 104 TYR A O 1
ATOM 795 N N . ILE A 1 105 ? -0.694 -13.388 4.101 1.00 98.31 105 ILE A N 1
ATOM 796 C CA . ILE A 1 105 ? -0.655 -14.343 5.215 1.00 98.31 105 ILE A CA 1
ATOM 797 C C . ILE A 1 105 ? -0.206 -15.727 4.733 1.00 98.31 105 ILE A C 1
ATOM 799 O O . ILE A 1 105 ? 0.633 -16.340 5.385 1.00 98.31 105 ILE A O 1
ATOM 803 N N . ASP A 1 106 ? -0.735 -16.206 3.608 1.00 97.38 106 ASP A N 1
ATOM 804 C CA . ASP A 1 106 ? -0.449 -17.545 3.083 1.00 97.38 106 ASP A CA 1
ATOM 805 C C . ASP A 1 106 ? 1.004 -17.680 2.587 1.00 97.38 106 ASP A C 1
ATOM 807 O O . ASP A 1 106 ? 1.591 -18.760 2.667 1.00 97.38 106 ASP A O 1
ATOM 811 N N . ALA A 1 107 ? 1.600 -16.583 2.111 1.00 97.25 107 ALA A N 1
ATOM 812 C CA . ALA A 1 107 ? 2.980 -16.539 1.629 1.00 97.25 107 ALA A CA 1
ATOM 813 C C . ALA A 1 107 ? 4.032 -16.393 2.745 1.00 97.25 107 ALA A C 1
ATOM 815 O O . ALA A 1 107 ? 5.222 -16.607 2.503 1.00 97.25 107 ALA A O 1
ATOM 816 N N . ASN A 1 108 ? 3.625 -16.024 3.964 1.00 97.00 108 ASN A N 1
ATOM 817 C CA . ASN A 1 108 ? 4.538 -15.642 5.039 1.00 97.00 108 ASN A CA 1
ATOM 818 C C . ASN A 1 108 ? 4.383 -16.503 6.299 1.00 97.00 108 ASN A C 1
ATOM 820 O O . ASN A 1 108 ? 3.383 -17.173 6.535 1.00 97.00 108 ASN A O 1
ATOM 824 N N . SER A 1 109 ? 5.406 -16.471 7.158 1.00 96.12 109 SER A N 1
ATOM 825 C CA . SER A 1 109 ? 5.376 -17.221 8.417 1.00 96.12 109 SER A CA 1
ATOM 826 C C . SER A 1 109 ? 4.307 -16.673 9.378 1.00 96.12 109 SER A C 1
ATOM 828 O O . SER A 1 109 ? 4.304 -15.466 9.649 1.00 96.12 109 SER A O 1
ATOM 830 N N . PRO A 1 110 ? 3.476 -17.534 9.999 1.00 93.12 110 PRO A N 1
ATOM 831 C CA . PRO A 1 110 ? 2.465 -17.116 10.975 1.00 93.12 110 PRO A CA 1
ATOM 832 C C . PRO A 1 110 ? 3.055 -16.467 12.237 1.00 93.12 110 PRO A C 1
ATOM 834 O O . PRO A 1 110 ? 2.353 -15.752 12.958 1.00 93.12 110 PRO A O 1
ATOM 837 N N . ASP A 1 111 ? 4.346 -16.671 12.510 1.00 93.31 111 ASP A N 1
ATOM 838 C CA . ASP A 1 111 ? 5.021 -16.050 13.650 1.00 93.31 111 ASP A CA 1
ATOM 839 C C . ASP A 1 111 ? 5.352 -14.568 13.424 1.00 93.31 111 ASP A C 1
ATOM 841 O O . ASP A 1 111 ? 5.562 -13.840 14.404 1.00 93.31 111 ASP A O 1
ATOM 845 N N . SER A 1 112 ? 5.329 -14.101 12.169 1.00 96.06 112 SER A N 1
ATOM 846 C CA . SER A 1 112 ? 5.583 -12.709 11.793 1.00 96.06 112 SER A CA 1
ATOM 847 C C . SER A 1 112 ? 4.600 -11.746 12.467 1.00 96.06 112 SER A C 1
ATOM 849 O O . SER A 1 112 ? 3.383 -11.953 12.474 1.00 96.06 112 SER A O 1
ATOM 851 N N . GLY A 1 113 ? 5.129 -10.645 13.010 1.00 94.50 113 GLY A N 1
ATOM 852 C CA . GLY A 1 113 ? 4.312 -9.560 13.556 1.00 94.50 113 GLY A CA 1
ATOM 853 C C . GLY A 1 113 ? 3.394 -8.934 12.503 1.00 94.50 113 GLY A C 1
ATOM 854 O O . GLY A 1 113 ? 2.239 -8.640 12.802 1.00 94.50 113 GLY A O 1
ATOM 855 N N . LEU A 1 114 ? 3.868 -8.816 11.257 1.00 93.75 114 LEU A N 1
ATOM 856 C CA . LEU A 1 114 ? 3.073 -8.301 10.138 1.00 93.75 114 LEU A CA 1
ATOM 857 C C . LEU A 1 114 ? 1.929 -9.253 9.783 1.00 93.75 114 LEU A C 1
ATOM 859 O O . LEU A 1 114 ? 0.797 -8.812 9.616 1.00 93.75 114 LEU A O 1
ATOM 863 N N . VAL A 1 115 ? 2.174 -10.566 9.774 1.00 97.50 115 VAL A N 1
ATOM 864 C CA . VAL A 1 115 ? 1.109 -11.558 9.547 1.00 97.50 115 VAL A CA 1
ATOM 865 C C . VAL A 1 115 ? 0.037 -11.468 10.636 1.00 97.50 115 VAL A C 1
ATOM 867 O O . VAL A 1 115 ? -1.153 -11.393 10.328 1.00 97.50 115 VAL A O 1
ATOM 870 N N . LYS A 1 116 ? 0.432 -11.366 11.911 1.00 97.56 116 LYS A N 1
ATOM 871 C CA . LYS A 1 116 ? -0.507 -11.158 13.032 1.00 97.56 116 LYS A CA 1
ATOM 872 C C . LYS A 1 116 ? -1.318 -9.868 12.874 1.00 97.56 116 LYS A C 1
ATOM 874 O O . LYS A 1 116 ? -2.521 -9.860 13.144 1.00 97.56 116 LYS A O 1
ATOM 879 N N . LEU A 1 117 ? -0.682 -8.799 12.396 1.00 96.31 117 LEU A N 1
ATOM 880 C CA . LEU A 1 117 ? -1.334 -7.526 12.100 1.00 96.31 117 LEU A CA 1
ATOM 881 C C . LEU A 1 117 ? -2.388 -7.667 10.989 1.00 96.31 117 LEU A C 1
ATOM 883 O O . LEU A 1 117 ? -3.521 -7.218 11.166 1.00 96.31 117 LEU A O 1
ATOM 887 N N . ARG A 1 118 ? -2.072 -8.351 9.881 1.00 97.94 118 ARG A N 1
ATOM 888 C CA . ARG A 1 118 ? -3.029 -8.597 8.784 1.00 97.94 118 ARG A CA 1
ATOM 889 C C . ARG A 1 118 ? -4.184 -9.498 9.194 1.00 97.94 118 ARG A C 1
ATOM 891 O O . ARG A 1 118 ? -5.327 -9.219 8.835 1.00 97.94 118 ARG A O 1
ATOM 898 N N . VAL A 1 119 ? -3.936 -10.506 10.030 1.00 98.44 119 VAL A N 1
ATOM 899 C CA . VAL A 1 119 ? -5.005 -11.316 10.639 1.00 98.44 119 VAL A CA 1
ATOM 900 C C . VAL A 1 119 ? -5.971 -10.429 11.434 1.00 98.44 119 VAL A C 1
ATOM 902 O O . VAL A 1 119 ? -7.190 -10.566 11.295 1.00 98.44 119 VAL A O 1
ATOM 905 N N . ALA A 1 120 ? -5.453 -9.486 12.227 1.00 97.81 120 ALA A N 1
ATOM 906 C CA . ALA A 1 120 ? -6.283 -8.548 12.980 1.00 97.81 120 ALA A CA 1
ATOM 907 C C . ALA A 1 120 ? -7.089 -7.610 12.062 1.00 97.81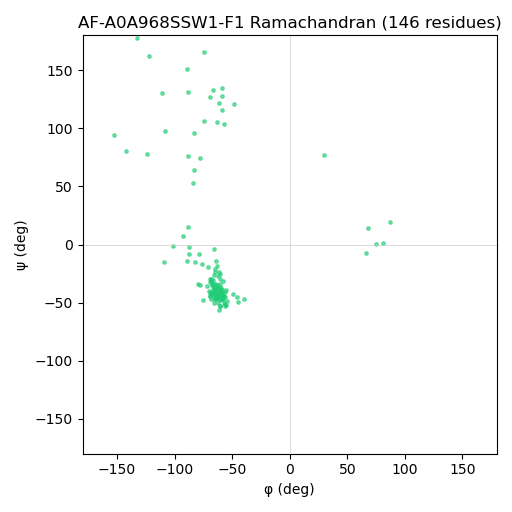 120 ALA A C 1
ATOM 909 O O . ALA A 1 120 ? -8.272 -7.369 12.322 1.00 97.81 120 ALA A O 1
ATOM 910 N N . TRP A 1 121 ? -6.490 -7.128 10.968 1.00 97.81 121 TRP A N 1
ATOM 911 C CA . TRP A 1 121 ? -7.183 -6.318 9.963 1.00 97.81 121 TRP A CA 1
ATOM 912 C C . TRP A 1 121 ? -8.320 -7.083 9.292 1.00 97.81 121 TRP A C 1
ATOM 914 O O . TRP A 1 121 ? -9.452 -6.600 9.291 1.00 97.81 121 TRP A O 1
ATOM 924 N N . ILE A 1 122 ? -8.066 -8.302 8.804 1.00 98.62 122 ILE A N 1
ATOM 925 C CA . ILE A 1 122 ? -9.103 -9.165 8.220 1.00 98.62 122 ILE A CA 1
ATOM 926 C C . ILE A 1 122 ? -10.238 -9.396 9.225 1.00 98.62 122 ILE A C 1
ATOM 928 O O . ILE A 1 122 ? -11.414 -9.292 8.869 1.00 98.62 122 ILE A O 1
ATOM 932 N N . ALA A 1 123 ? -9.914 -9.689 10.488 1.00 98.50 123 ALA A N 1
ATOM 933 C CA . ALA A 1 123 ? -10.915 -9.922 11.526 1.00 98.50 123 ALA A CA 1
ATOM 934 C C . ALA A 1 123 ? -11.782 -8.681 11.801 1.00 98.50 123 ALA A C 1
ATOM 936 O O . ALA A 1 123 ? -12.991 -8.814 11.995 1.00 98.50 123 ALA A O 1
ATOM 937 N N . ALA A 1 124 ? -11.192 -7.482 11.803 1.00 98.06 124 ALA A N 1
ATOM 938 C CA . ALA A 1 124 ? -11.929 -6.229 11.948 1.00 98.06 124 ALA A CA 1
ATOM 939 C C . ALA A 1 124 ? -12.846 -5.971 10.745 1.00 98.06 124 ALA A C 1
ATOM 941 O O . ALA A 1 124 ? -14.050 -5.771 10.923 1.00 98.06 124 ALA A O 1
ATOM 942 N N . LEU A 1 125 ? -12.302 -6.074 9.531 1.00 98.00 125 LEU A N 1
ATOM 943 C CA . LEU A 1 125 ? -13.024 -5.827 8.286 1.00 98.00 125 LEU A CA 1
ATOM 944 C C . LEU A 1 125 ? -14.216 -6.773 8.095 1.00 98.00 125 LEU A C 1
ATOM 946 O O . LEU A 1 125 ? -15.305 -6.325 7.742 1.00 98.00 125 LEU A O 1
ATOM 950 N N . ARG A 1 126 ? -14.061 -8.064 8.421 1.00 98.00 126 ARG A N 1
ATOM 951 C CA . ARG A 1 126 ? -15.163 -9.049 8.396 1.00 98.00 126 ARG A CA 1
ATOM 952 C C . ARG A 1 126 ? -16.311 -8.702 9.345 1.00 98.00 126 ARG A C 1
ATOM 954 O O . ARG A 1 126 ? -17.436 -9.132 9.122 1.00 98.00 126 ARG A O 1
ATOM 961 N N . GLN A 1 127 ? -16.034 -7.940 10.400 1.00 97.69 127 GLN A N 1
ATOM 962 C CA . GLN A 1 127 ? -17.032 -7.463 11.359 1.00 97.69 127 GLN A CA 1
ATOM 963 C C . GLN A 1 127 ? -17.578 -6.073 10.997 1.00 97.69 127 GLN A C 1
ATOM 965 O O . GLN A 1 127 ? -18.283 -5.470 11.802 1.00 97.69 127 GLN A O 1
ATOM 970 N N . GLY A 1 128 ? -17.222 -5.530 9.827 1.00 95.00 128 GLY A N 1
ATOM 971 C CA . GLY A 1 128 ? -17.569 -4.164 9.432 1.00 95.00 128 GLY A CA 1
ATOM 972 C C . GLY A 1 128 ? -16.865 -3.088 10.265 1.00 95.00 128 GLY A C 1
ATOM 973 O O . GLY A 1 128 ? -17.264 -1.927 10.228 1.00 95.00 128 GLY A O 1
ATOM 974 N N . ARG A 1 129 ? -15.831 -3.452 11.035 1.00 95.81 129 ARG A N 1
ATOM 975 C CA . ARG A 1 129 ? -15.015 -2.500 11.792 1.00 95.81 129 ARG A CA 1
ATOM 976 C C . ARG A 1 129 ? -13.880 -2.008 10.912 1.00 95.81 129 ARG A C 1
ATOM 978 O O . ARG A 1 129 ? -13.159 -2.807 10.321 1.00 95.81 129 ARG A O 1
ATOM 985 N N . PHE A 1 130 ? -13.696 -0.695 10.878 1.00 91.38 130 PHE A N 1
ATOM 986 C CA . PHE A 1 130 ? -12.679 -0.048 10.063 1.00 91.38 130 PHE A CA 1
ATOM 987 C C . PHE A 1 130 ? -11.545 0.487 10.953 1.00 91.38 130 PHE A C 1
ATOM 989 O O . PHE A 1 130 ? -11.710 1.547 11.555 1.00 91.38 130 PHE A O 1
ATOM 996 N N . PRO A 1 131 ? -10.420 -0.243 11.101 1.00 89.56 131 PRO A N 1
ATOM 997 C CA . PRO A 1 131 ? -9.364 0.127 12.047 1.00 89.56 131 PRO A CA 1
ATOM 998 C C . PRO A 1 131 ? -8.439 1.245 11.538 1.00 89.56 131 PRO A C 1
ATOM 1000 O O . PRO A 1 131 ? -7.614 1.736 12.297 1.00 89.56 131 PRO A O 1
ATOM 1003 N N . PHE A 1 132 ? -8.552 1.651 10.272 1.00 91.00 132 PHE A N 1
ATOM 1004 C CA . PHE A 1 132 ? -7.605 2.550 9.605 1.00 91.00 132 PHE A CA 1
ATOM 1005 C C . PHE A 1 132 ? -7.878 4.036 9.895 1.00 91.00 132 PHE A C 1
ATOM 1007 O O . PHE A 1 132 ? -8.232 4.809 9.000 1.00 91.00 132 PHE A O 1
ATOM 1014 N N . THR A 1 133 ? -7.750 4.440 11.162 1.00 88.94 133 THR A N 1
ATOM 1015 C CA . THR A 1 133 ? -7.789 5.862 11.548 1.00 88.94 133 THR A CA 1
ATOM 1016 C C . THR A 1 133 ? -6.489 6.571 11.161 1.00 88.94 133 THR A C 1
ATOM 1018 O O . THR A 1 133 ? -5.494 5.928 10.833 1.00 88.94 133 THR A O 1
ATOM 1021 N N . THR A 1 134 ? -6.480 7.907 11.180 1.00 85.62 134 THR A N 1
ATOM 1022 C CA . THR A 1 134 ? -5.271 8.680 10.839 1.00 85.62 134 THR A CA 1
ATOM 1023 C C . THR A 1 134 ? -4.146 8.376 11.823 1.00 85.62 134 THR A C 1
ATOM 1025 O O . THR A 1 134 ? -3.010 8.169 11.415 1.00 85.62 134 THR A O 1
ATOM 1028 N N . GLU A 1 135 ? -4.488 8.298 13.106 1.00 87.50 135 GLU A N 1
ATOM 1029 C CA . GLU A 1 135 ? -3.574 8.035 14.216 1.00 87.50 135 GLU A CA 1
ATOM 1030 C C . GLU A 1 135 ? -2.981 6.633 14.092 1.00 87.50 135 GLU A C 1
ATOM 1032 O O . GLU A 1 135 ? -1.771 6.456 14.185 1.00 87.50 135 GLU A O 1
ATOM 1037 N N . TYR A 1 136 ? -3.826 5.645 13.792 1.00 89.88 136 TYR A N 1
ATOM 1038 C CA . TYR A 1 136 ? -3.382 4.271 13.608 1.00 89.88 136 TYR A CA 1
ATOM 1039 C C . TYR A 1 136 ? -2.439 4.117 12.407 1.00 89.88 136 TYR A C 1
ATOM 1041 O O . TYR A 1 136 ? -1.421 3.434 12.485 1.00 89.88 136 TYR A O 1
ATOM 1049 N N . LEU A 1 137 ? -2.745 4.775 11.286 1.00 90.62 137 LEU A N 1
ATOM 1050 C CA . LEU A 1 137 ? -1.877 4.747 10.106 1.00 90.62 137 LEU A CA 1
ATOM 1051 C C . LEU A 1 137 ? -0.558 5.502 10.339 1.00 90.62 137 LEU A C 1
ATOM 1053 O O . LEU A 1 137 ? 0.469 5.091 9.803 1.00 90.62 137 LEU A O 1
ATOM 1057 N N . ALA A 1 138 ? -0.562 6.561 11.153 1.00 88.19 138 ALA A N 1
ATOM 1058 C CA . ALA A 1 138 ? 0.653 7.256 11.574 1.00 88.19 138 ALA A CA 1
ATOM 1059 C C . ALA A 1 138 ? 1.543 6.365 12.460 1.00 88.19 138 ALA A C 1
ATOM 1061 O O . ALA A 1 138 ? 2.749 6.297 12.233 1.00 88.19 138 ALA A O 1
ATOM 1062 N N . GLU A 1 139 ? 0.949 5.604 13.387 1.00 89.50 139 GLU A N 1
ATOM 1063 C CA . GLU A 1 139 ? 1.670 4.618 14.206 1.00 89.50 139 GLU A CA 1
ATOM 1064 C C . GLU A 1 139 ? 2.349 3.557 13.330 1.00 89.50 139 GLU A C 1
ATOM 1066 O O . GLU A 1 139 ? 3.536 3.279 13.487 1.00 89.50 139 GLU A O 1
ATOM 1071 N N . ILE A 1 140 ? 1.624 3.007 12.350 1.00 89.94 140 ILE A N 1
ATOM 1072 C CA . ILE A 1 140 ? 2.170 2.013 11.413 1.00 89.94 140 ILE A CA 1
ATOM 1073 C C . ILE A 1 140 ? 3.276 2.608 10.533 1.00 89.94 140 ILE A C 1
ATOM 1075 O O . ILE A 1 140 ? 4.239 1.910 10.211 1.00 89.94 140 ILE A O 1
ATOM 1079 N N . ARG A 1 141 ? 3.156 3.884 10.143 1.00 89.44 141 ARG A N 1
ATOM 1080 C CA . ARG A 1 141 ? 4.206 4.607 9.408 1.00 89.44 141 ARG A CA 1
ATOM 1081 C C . ARG A 1 141 ? 5.478 4.791 10.238 1.00 89.44 141 ARG A C 1
ATOM 1083 O O . ARG A 1 141 ? 6.552 4.922 9.655 1.00 89.44 141 ARG A O 1
ATOM 1090 N N . GLY A 1 142 ? 5.368 4.749 11.565 1.00 83.94 142 GLY A N 1
ATOM 1091 C CA . GLY A 1 142 ? 6.466 5.023 12.486 1.00 83.94 142 GLY A CA 1
ATOM 1092 C C . GLY A 1 142 ? 6.614 6.506 12.822 1.00 83.94 142 GLY A C 1
ATOM 1093 O O . GLY A 1 142 ? 7.680 6.921 13.278 1.00 83.94 142 GLY A O 1
ATOM 1094 N N . ASP A 1 143 ? 5.567 7.306 12.611 1.00 70.12 143 ASP A N 1
ATOM 1095 C CA . ASP A 1 143 ? 5.538 8.677 13.104 1.00 70.12 143 ASP A CA 1
ATOM 1096 C C . ASP A 1 143 ? 5.444 8.625 14.630 1.00 70.12 143 ASP A C 1
ATOM 1098 O O . ASP A 1 143 ? 4.565 7.967 15.193 1.00 70.12 143 ASP A O 1
ATOM 1102 N N . ALA A 1 144 ? 6.347 9.317 15.324 1.00 50.25 144 ALA A N 1
ATOM 1103 C CA . ALA A 1 144 ? 6.168 9.533 16.749 1.00 50.25 144 ALA A CA 1
ATOM 1104 C C . ALA A 1 144 ? 4.873 10.332 16.940 1.00 50.25 144 ALA A C 1
ATOM 1106 O O . ALA A 1 144 ? 4.739 11.430 16.401 1.00 50.25 144 ALA A O 1
ATOM 1107 N N . VAL A 1 145 ? 3.922 9.790 17.704 1.00 51.97 145 VAL A N 1
ATOM 1108 C CA . VAL A 1 145 ? 2.849 10.614 18.260 1.00 51.97 145 VAL A CA 1
ATOM 1109 C C . VAL A 1 145 ? 3.559 11.601 19.180 1.00 51.97 145 VAL A C 1
ATOM 1111 O O . VAL A 1 145 ? 4.075 11.191 20.220 1.00 51.97 145 VAL A O 1
ATOM 1114 N N . GLU A 1 146 ? 3.681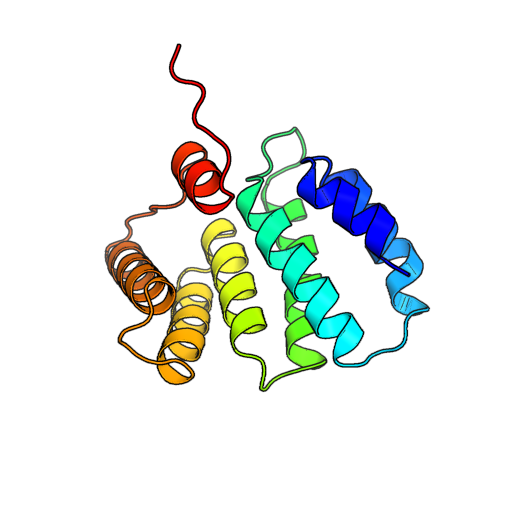 12.863 18.765 1.00 41.88 146 GLU A N 1
ATOM 1115 C CA . GLU A 1 146 ? 4.123 13.924 19.666 1.00 41.88 146 GLU A CA 1
ATOM 1116 C C . GLU A 1 146 ? 3.138 13.927 20.838 1.00 41.88 146 GLU A C 1
ATOM 1118 O O . GLU A 1 146 ? 1.972 14.292 20.706 1.00 41.88 146 GLU A O 1
ATOM 1123 N N . SER A 1 147 ? 3.577 13.379 21.969 1.00 38.38 147 SER A N 1
ATOM 1124 C CA . SER A 1 147 ? 2.874 13.510 23.231 1.00 38.38 147 SER A CA 1
ATOM 1125 C C . SER A 1 147 ? 3.118 14.936 23.713 1.00 38.38 147 SER A C 1
ATOM 1127 O O . SER A 1 147 ? 4.250 15.240 24.101 1.00 38.38 147 SER A O 1
ATOM 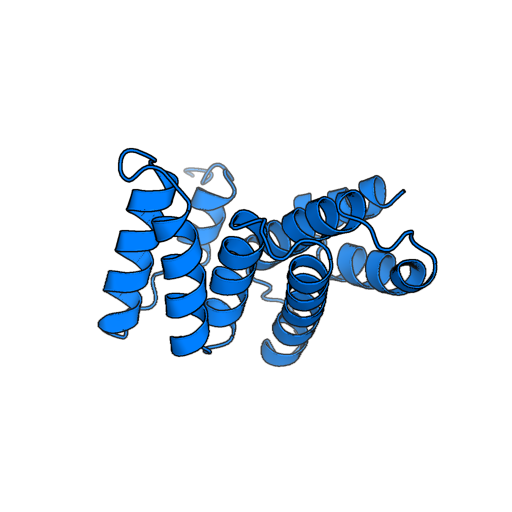1129 N N . ASP A 1 148 ? 2.088 15.778 23.619 1.00 38.03 148 ASP A N 1
ATOM 1130 C CA . ASP A 1 148 ? 2.045 17.125 24.209 1.00 38.03 148 ASP A CA 1
ATOM 1131 C C . ASP A 1 148 ? 2.494 17.146 25.685 1.00 38.03 148 ASP A C 1
ATOM 1133 O O . ASP A 1 148 ? 2.144 16.204 26.442 1.00 38.03 148 ASP A O 1
#

Mean predicted aligned error: 4.77 Å